Protein 8XO3 (pdb70)

Radius of gyration: 20.04 Å; Cα contacts (8 Å, |Δi|>4): 68; chains: 2; bounding box: 22×19×74 Å

Solvent-accessible surface area: 6460 Å² total; per-residue (Å²): 161,112,88,96,70,74,59,99,54,92,79,39,103,126,38,5,106,102,17,36,84,103,0,96,68,7,80,129,56,0,24,85,37,77,122,92,3,105,83,24,48,95,73,78,126,112,158,212,115,160,144,202,72,119,24,39,107,37,83,32,62,5,123,54,65,75,86,57,3,115,95,48,76,102,52,2,72,94,34,91,186,99

Structure (mmCIF, N/CA/C/O backbone):
data_8XO3
#
_entry.id   8XO3
#
_cell.length_a   32.899
_cell.length_b   32.899
_cell.length_c   124.596
_cell.angle_alpha   90.000
_cell.angle_beta   90.000
_cell.angle_gamma   120.000
#
_symmetry.space_group_name_H-M   'P 3 2 1'
#
loop_
_entity.id
_entity.type
_entity.pdbx_description
1 polymer 'Fusion glycoprotein F1'
2 polymer 'Fusion glycoprotein F1'
3 non-p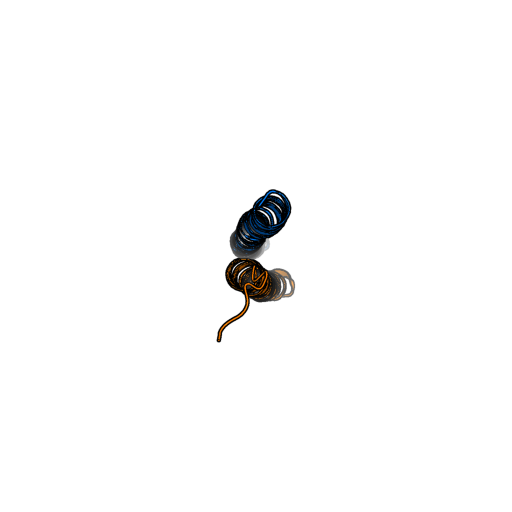olymer 'CALCIUM ION'
4 water water
#
loop_
_atom_site.group_PDB
_atom_site.id
_atom_site.type_symbol
_atom_site.label_atom_id
_atom_site.label_alt_id
_atom_site.label_comp_id
_atom_site.label_asym_id
_atom_site.label_entity_id
_atom_site.label_seq_id
_atom_site.pdbx_PDB_ins_code
_atom_site.Cartn_x
_atom_site.Cartn_y
_atom_site.Cartn_z
_atom_site.occupancy
_atom_site.B_iso_or_equiv
_atom_site.auth_seq_id
_atom_site.auth_comp_id
_atom_site.auth_asym_id
_atom_site.auth_atom_id
_atom_site.pdbx_PDB_model_num
ATOM 4 N N . HIS A 1 2 ? 10.142 7.342 -11.359 1.000 44.478 138 HIS A N 1
ATOM 5 C CA . HIS A 1 2 ? 9.573 6.387 -10.361 1.000 40.251 138 HIS A CA 1
AT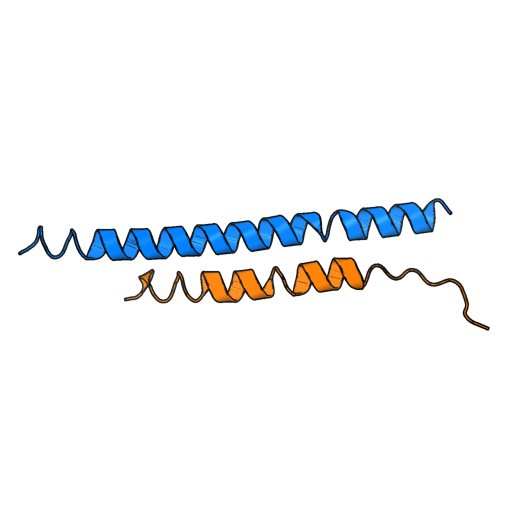OM 6 C C . HIS A 1 2 ? 10.468 6.218 -9.124 1.000 28.723 138 HIS A C 1
ATOM 7 O O . HIS A 1 2 ? 9.934 6.538 -8.054 1.000 27.332 138 HIS A O 1
ATOM 14 N N . GLN A 1 3 ? 11.664 5.622 -9.190 1.000 28.413 139 GLN A N 1
ATOM 15 C CA . GLN A 1 3 ? 12.447 5.357 -7.954 1.000 27.662 139 GLN A CA 1
ATOM 16 C C . GLN A 1 3 ? 12.708 6.692 -7.255 1.000 25.419 139 GLN A C 1
ATOM 17 O O . GLN A 1 3 ? 12.654 6.688 -6.021 1.000 23.144 139 GLN A O 1
ATOM 23 N N . SER A 1 4 ? 12.912 7.805 -7.947 1.000 23.080 140 SER A N 1
ATOM 24 C CA A SER A 1 4 ? 13.195 9.076 -7.247 0.500 21.615 140 SER A CA 1
ATOM 25 C CA B SER A 1 4 ? 13.199 9.085 -7.250 0.500 21.790 140 SER A CA 1
ATOM 26 C C . SER A 1 4 ? 11.932 9.536 -6.525 1.000 19.547 140 SER A C 1
ATOM 27 O O . SER A 1 4 ? 12.062 10.103 -5.410 1.000 20.508 140 SER A O 1
ATOM 32 N N . MET A 1 5 ? 10.748 9.264 -7.060 1.000 20.450 141 MET A N 1
ATOM 33 C CA A MET A 1 5 ? 9.517 9.628 -6.345 0.600 19.320 141 MET A CA 1
ATOM 34 C CA B MET A 1 5 ? 9.474 9.590 -6.370 0.400 19.699 141 MET A CA 1
ATOM 35 C C . MET A 1 5 ? 9.375 8.765 -5.080 1.000 18.765 141 MET A C 1
ATOM 36 O O . MET A 1 5 ? 9.094 9.320 -4.005 1.000 18.026 141 MET A O 1
ATOM 45 N N . LEU A 1 6 ? 9.578 7.465 -5.197 1.000 18.065 142 LEU A N 1
ATOM 46 C CA . LEU A 1 6 ? 9.503 6.588 -4.011 1.000 17.341 142 LEU A CA 1
ATOM 47 C C . LEU A 1 6 ? 10.525 7.010 -2.943 1.000 16.370 142 LEU A C 1
ATOM 48 O O . LEU A 1 6 ? 10.211 6.995 -1.771 1.000 17.143 142 LEU A O 1
ATOM 53 N N . ASN A 1 7 ? 11.681 7.417 -3.396 1.000 16.190 143 ASN A N 1
ATOM 54 C CA . ASN A 1 7 ? 12.723 7.810 -2.452 1.000 16.904 143 ASN A CA 1
ATOM 55 C C . ASN A 1 7 ? 12.304 9.103 -1.776 1.000 16.658 143 ASN A C 1
ATOM 56 O O . ASN A 1 7 ? 12.520 9.244 -0.542 1.000 16.436 143 ASN A O 1
ATOM 61 N N A SER A 1 8 ? 11.705 10.056 -2.497 0.700 16.941 144 SER A N 1
ATOM 62 N N B SER A 1 8 ? 11.751 10.026 -2.554 0.300 16.457 144 SER A N 1
ATOM 63 C CA A SER A 1 8 ? 11.196 11.283 -1.842 0.700 16.766 144 SER A CA 1
ATOM 64 C CA B SER A 1 8 ? 11.271 11.296 -1.990 0.300 16.389 144 SER A CA 1
ATOM 65 C C A SER A 1 8 ? 10.165 10.937 -0.781 0.700 16.221 144 SER A C 1
ATOM 66 C C B SER A 1 8 ? 10.208 11.008 -0.919 0.300 15.461 144 SER A C 1
ATOM 67 O O A SER A 1 8 ? 10.132 11.455 0.339 0.700 16.065 144 SER A O 1
ATOM 68 O O B SER A 1 8 ? 10.336 11.656 0.131 0.300 14.873 144 SER A O 1
ATOM 73 N N . GLN A 1 9 ? 9.307 10.013 -1.110 1.000 16.036 145 GLN A N 1
ATOM 74 C CA . GLN A 1 9 ? 8.253 9.645 -0.157 1.000 16.754 145 GLN A CA 1
ATOM 75 C C . GLN A 1 9 ? 8.874 9.017 1.099 1.000 15.952 145 GLN A C 1
ATOM 76 O O . GLN A 1 9 ? 8.382 9.192 2.212 1.000 16.3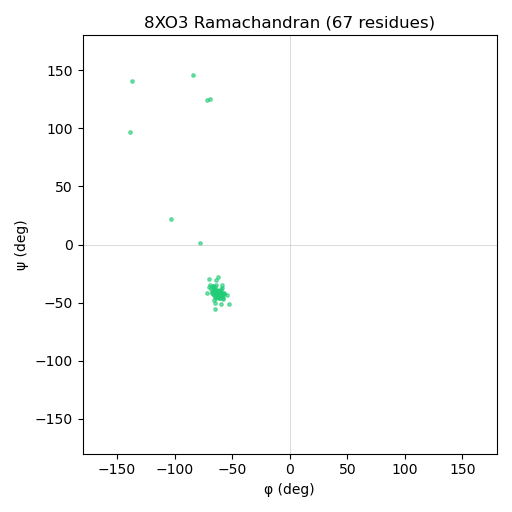92 145 GLN A O 1
ATOM 82 N N . ALA A 1 10 ? 9.860 8.156 0.886 1.000 16.119 146 ALA A N 1
ATOM 83 C CA . ALA A 1 10 ? 10.533 7.475 2.018 1.000 15.183 146 ALA A CA 1
ATOM 84 C C . ALA A 1 10 ? 11.312 8.479 2.874 1.000 15.143 146 ALA A C 1
ATOM 85 O O . ALA A 1 10 ? 11.350 8.325 4.089 1.000 15.392 146 ALA A O 1
ATOM 87 N N . ILE A 1 11 ? 11.890 9.478 2.260 1.000 14.661 147 ILE A N 1
ATOM 88 C CA . ILE A 1 11 ? 12.560 10.557 3.005 1.000 15.139 147 ILE A CA 1
ATOM 89 C C . ILE A 1 11 ? 11.570 11.313 3.850 1.000 15.322 147 ILE A C 1
ATOM 90 O O . ILE A 1 11 ? 11.834 11.601 5.009 1.000 14.777 147 ILE A O 1
ATOM 95 N N . ASP A 1 12 ? 10.365 11.566 3.306 1.000 15.417 148 ASP A N 1
ATOM 96 C CA . ASP A 1 12 ? 9.321 12.258 4.090 1.000 15.527 148 ASP A CA 1
ATOM 97 C C . ASP A 1 12 ? 8.934 11.427 5.292 1.000 15.906 148 ASP A C 1
ATOM 98 O O . ASP A 1 12 ? 8.666 11.944 6.366 1.000 15.684 148 ASP A O 1
ATOM 103 N N . ASN A 1 13 ? 8.845 10.121 5.077 1.000 15.416 149 ASN A N 1
ATOM 104 C CA . ASN A 1 13 ? 8.530 9.181 6.170 1.000 16.313 149 ASN A CA 1
ATOM 105 C C . ASN A 1 13 ? 9.579 9.264 7.282 1.000 14.311 149 ASN A C 1
ATOM 106 O O . ASN A 1 13 ? 9.254 9.370 8.447 1.000 14.691 149 ASN A O 1
ATOM 111 N N . LEU A 1 14 ? 10.843 9.158 6.888 1.000 13.850 150 LEU A N 1
ATOM 112 C CA . LEU A 1 14 ? 11.942 9.223 7.894 1.000 13.913 150 LEU A CA 1
ATOM 113 C C . LEU A 1 14 ? 11.918 10.546 8.626 1.000 13.994 150 LEU A C 1
ATOM 114 O O . LEU A 1 14 ? 12.180 10.570 9.808 1.000 13.836 150 LEU A O 1
ATOM 119 N N . ARG A 1 15 ? 11.690 11.624 7.905 1.000 13.511 151 ARG A N 1
ATOM 120 C CA . ARG A 1 15 ? 11.701 12.951 8.562 1.000 14.825 151 ARG A CA 1
ATOM 121 C C . ARG A 1 15 ? 10.612 13.045 9.619 1.000 13.742 151 ARG A C 1
ATOM 122 O O . ARG A 1 15 ? 10.847 13.513 10.721 1.000 15.074 151 ARG A O 1
ATOM 130 N N . ALA A 1 16 ? 9.429 12.507 9.301 1.000 15.130 152 ALA A N 1
ATOM 131 C CA . ALA A 1 16 ? 8.312 12.541 10.246 1.000 15.863 152 ALA A CA 1
ATOM 132 C C . ALA A 1 16 ? 8.652 11.699 11.453 1.000 14.833 152 ALA A C 1
ATOM 133 O O . ALA A 1 16 ? 8.356 12.067 12.593 1.000 15.630 152 ALA A O 1
ATOM 135 N N . SER A 1 17 ? 9.227 10.533 11.213 1.000 13.840 153 SER A N 1
ATOM 136 C CA . SER A 1 17 ? 9.619 9.653 12.332 1.000 14.834 153 SER A CA 1
ATOM 137 C C . SER A 1 17 ? 10.659 10.351 13.207 1.000 14.013 153 SER A C 1
ATOM 138 O O . SER A 1 17 ? 10.544 10.334 14.431 1.000 14.886 153 SER A O 1
ATOM 141 N N . LEU A 1 18 ? 11.660 10.959 12.597 1.000 13.729 154 LEU A N 1
ATOM 142 C CA . LEU A 1 18 ? 12.732 11.573 13.407 1.000 13.646 154 LEU A CA 1
ATOM 143 C C . LEU A 1 18 ? 12.204 12.749 14.205 1.000 14.032 154 LEU A C 1
ATOM 144 O O . LEU A 1 18 ? 12.594 12.944 15.337 1.000 13.842 154 LEU A O 1
ATOM 149 N N . GLU A 1 19 ? 11.351 13.546 13.602 1.000 14.800 155 GLU A N 1
ATOM 150 C CA . GLU A 1 19 ? 10.732 14.650 14.368 1.000 15.292 155 GLU A CA 1
ATOM 151 C C . GLU A 1 19 ? 9.997 14.123 15.583 1.000 15.457 155 GLU A C 1
ATOM 152 O O . GLU A 1 19 ? 10.064 14.704 16.686 1.000 15.961 155 GLU A O 1
ATOM 158 N N . THR A 1 20 ? 9.270 13.036 15.415 1.000 15.175 156 THR A N 1
ATOM 159 C CA . THR A 1 20 ? 8.508 12.398 16.498 1.000 15.471 156 THR A CA 1
ATOM 160 C C . THR A 1 20 ? 9.448 11.844 17.568 1.000 14.870 156 THR A C 1
ATOM 161 O O . THR A 1 20 ? 9.215 12.004 18.762 1.000 15.183 156 THR A O 1
ATOM 165 N N . THR A 1 21 ? 10.474 11.131 17.123 1.000 13.761 157 THR A N 1
ATOM 166 C CA . THR A 1 21 ? 11.530 10.618 18.017 1.000 13.848 157 THR A CA 1
ATOM 167 C C . THR A 1 21 ? 12.145 11.773 18.852 1.000 13.105 157 THR A C 1
ATOM 168 O O . THR A 1 21 ? 12.298 11.621 20.041 1.000 13.913 157 THR A O 1
ATOM 172 N N . ASN A 1 22 ? 12.413 12.886 18.225 1.000 13.707 158 ASN A N 1
ATOM 173 C CA . ASN A 1 22 ? 12.986 14.005 18.973 1.000 14.276 158 ASN A CA 1
ATOM 174 C C . ASN A 1 22 ? 12.007 14.499 20.032 1.000 14.835 158 ASN A C 1
ATOM 175 O O . ASN A 1 22 ? 12.448 14.879 21.141 1.000 15.398 158 ASN A O 1
ATOM 180 N N . GLN A 1 23 ? 10.707 14.466 19.775 1.000 15.102 159 GLN A N 1
ATOM 181 C CA . GLN A 1 23 ? 9.754 14.863 20.830 1.000 15.715 159 GLN A CA 1
ATOM 182 C C . GLN A 1 23 ? 9.751 13.846 21.945 1.000 16.583 159 GLN A C 1
ATOM 183 O O . GLN A 1 23 ? 9.590 14.184 23.120 1.000 16.512 159 GLN A O 1
ATOM 189 N N . ALA A 1 24 ? 9.919 12.559 21.632 1.000 15.090 160 ALA A N 1
ATOM 190 C CA . ALA A 1 24 ? 9.960 11.526 22.681 1.000 15.771 160 ALA A CA 1
ATOM 191 C C . ALA A 1 24 ? 11.163 11.807 23.601 1.000 14.024 160 ALA A C 1
ATOM 192 O O . ALA A 1 24 ? 11.075 11.634 24.816 1.000 15.509 160 ALA A O 1
ATOM 194 N N . ILE A 1 25 ? 12.288 12.098 22.974 1.000 13.962 161 ILE A N 1
ATOM 195 C CA . ILE A 1 25 ? 13.520 12.363 23.738 1.000 14.543 161 ILE A CA 1
ATOM 196 C C . ILE A 1 25 ? 13.299 13.548 24.689 1.000 14.820 161 ILE A C 1
ATOM 197 O O . ILE A 1 25 ? 13.734 13.524 25.825 1.000 15.194 161 ILE A O 1
ATOM 202 N N . GLU A 1 26 ? 12.684 14.593 24.171 1.000 15.151 162 GLU A N 1
ATOM 203 C CA . GLU A 1 26 ? 12.417 15.768 25.019 1.000 16.690 162 GLU A CA 1
ATOM 204 C C . GLU A 1 26 ? 11.548 15.412 26.196 1.000 17.011 162 GLU A C 1
ATOM 205 O O . GLU A 1 26 ? 11.804 15.920 27.322 1.000 17.577 162 GLU A O 1
ATOM 211 N N . ALA A 1 27 ? 10.586 14.554 26.017 1.000 15.639 163 ALA A N 1
ATOM 212 C CA . ALA A 1 27 ? 9.758 14.129 27.155 1.000 16.531 163 ALA A CA 1
ATOM 213 C C . ALA A 1 27 ? 10.599 13.397 28.202 1.000 16.106 163 ALA A C 1
ATOM 214 O O . ALA A 1 27 ? 10.405 13.595 29.402 1.000 16.715 163 ALA A O 1
ATOM 216 N N . ILE A 1 28 ? 11.496 12.511 27.762 1.000 15.122 164 ILE A N 1
ATOM 217 C CA . ILE A 1 28 ? 12.400 11.812 28.704 1.000 15.333 164 ILE A CA 1
ATOM 218 C C . ILE A 1 28 ? 13.338 12.796 29.381 1.000 14.661 164 ILE A C 1
ATOM 219 O O . ILE A 1 28 ? 13.614 12.627 30.573 1.000 16.270 164 ILE A O 1
ATOM 224 N N . ARG A 1 29 ? 13.780 13.791 28.669 1.000 15.538 165 ARG A N 1
ATOM 225 C CA . ARG A 1 29 ? 14.683 14.799 29.262 1.000 16.425 165 ARG A CA 1
ATOM 226 C C . ARG A 1 29 ? 13.926 15.521 30.368 1.000 16.628 165 ARG A C 1
ATOM 227 O O . ARG A 1 29 ? 14.475 15.719 31.485 1.000 17.461 165 ARG A O 1
ATOM 235 N N . GLN A 1 30 ? 12.686 15.889 30.134 1.000 16.236 166 GLN A N 1
ATOM 236 C CA . GLN A 1 30 ? 11.863 16.559 31.163 1.000 17.124 166 GLN A CA 1
ATOM 237 C C . GLN A 1 30 ? 11.559 15.609 32.321 1.000 17.685 166 GLN A C 1
ATOM 238 O O . GLN A 1 30 ? 11.538 16.073 33.503 1.000 18.450 166 GLN A O 1
ATOM 244 N N . ALA A 1 31 ? 11.322 14.336 32.089 1.000 17.608 167 ALA A N 1
ATOM 245 C CA . ALA A 1 31 ? 11.152 13.355 33.165 1.000 16.658 167 ALA A CA 1
ATOM 246 C C . ALA A 1 31 ? 12.397 13.392 34.023 1.000 17.145 167 ALA A C 1
ATOM 247 O O . ALA A 1 31 ? 12.297 13.335 35.258 1.000 17.831 167 ALA A O 1
ATOM 249 N N . GLY A 1 32 ? 13.571 13.471 33.432 1.000 16.248 168 GLY A N 1
ATOM 250 C CA . GLY A 1 32 ? 14.831 13.511 34.168 1.000 17.399 168 GLY A CA 1
ATOM 251 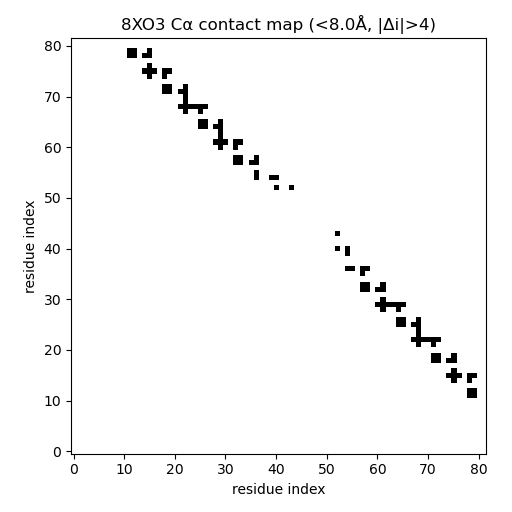C C . GLY A 1 32 ? 14.911 14.741 35.041 1.000 18.233 168 GLY A C 1
ATOM 252 O O . GLY A 1 32 ? 15.371 14.622 36.189 1.000 17.694 168 GLY A O 1
ATOM 253 N N . GLN A 1 33 ? 14.490 15.889 34.559 1.000 17.869 169 GLN A N 1
ATOM 254 C CA . GLN A 1 33 ? 14.476 17.107 35.389 1.000 19.073 169 GLN A CA 1
ATOM 255 C C . GLN A 1 33 ? 13.576 16.902 36.605 1.000 19.230 169 GLN A C 1
ATOM 256 O O . GLN A 1 33 ? 13.951 17.331 37.712 1.000 19.627 169 GLN A O 1
ATOM 262 N N . GLU A 1 34 ? 12.451 16.256 36.448 1.000 18.715 170 GLU A N 1
ATOM 263 C CA . GLU A 1 34 ? 11.499 16.020 37.556 1.000 19.211 170 GLU A CA 1
ATOM 264 C C . GLU A 1 34 ? 12.079 15.024 38.544 1.000 19.390 170 GLU A C 1
ATOM 265 O O . GLU A 1 34 ? 11.880 15.177 39.775 1.000 20.338 170 GLU A O 1
ATOM 271 N N . MET A 1 35 ? 12.802 14.018 38.073 1.000 19.036 171 MET A N 1
ATOM 272 C CA A MET A 1 35 ? 13.467 13.062 38.973 0.800 18.826 171 MET A CA 1
ATOM 273 C CA B MET A 1 35 ? 13.540 13.034 38.907 0.200 19.895 171 MET A CA 1
ATOM 274 C C . MET A 1 35 ? 14.546 13.783 39.780 1.000 18.821 171 MET A C 1
ATOM 275 O O . MET A 1 35 ? 14.641 13.495 41.014 1.000 19.592 171 MET A O 1
ATOM 284 N N . ILE A 1 36 ? 15.283 14.692 39.175 1.000 18.522 172 ILE A N 1
ATOM 285 C CA . ILE A 1 36 ? 16.310 15.466 39.917 1.000 20.472 172 ILE A CA 1
ATOM 286 C C . ILE A 1 36 ? 15.618 16.266 41.016 1.000 20.651 172 ILE A C 1
ATOM 287 O O . ILE A 1 36 ? 16.107 16.289 42.191 1.000 21.125 172 ILE A O 1
ATOM 292 N N . LEU A 1 37 ? 14.494 16.877 40.728 1.000 20.154 173 LEU A N 1
ATOM 293 C CA . LEU A 1 37 ? 13.741 17.641 41.757 1.000 21.479 173 LEU A CA 1
ATOM 294 C C . LEU A 1 37 ? 13.268 16.728 42.876 1.000 21.872 173 LEU A C 1
ATOM 295 O O . LEU A 1 37 ? 13.311 17.154 44.059 1.000 23.571 173 LEU A O 1
ATOM 300 N N . ALA A 1 38 ? 12.810 15.526 42.609 1.000 19.883 174 ALA A N 1
ATOM 301 C CA . ALA A 1 38 ? 12.397 14.564 43.640 1.000 21.757 174 ALA A CA 1
ATOM 302 C C . ALA A 1 38 ? 13.581 14.202 44.522 1.000 22.329 174 ALA A C 1
ATOM 303 O O . ALA A 1 38 ? 13.439 14.232 45.785 1.000 22.862 174 ALA A O 1
ATOM 305 N N . VAL A 1 39 ? 14.747 13.934 43.961 1.000 21.288 175 VAL A N 1
ATOM 306 C CA . VAL A 1 39 ? 15.928 13.556 44.774 1.000 21.074 175 VAL A CA 1
ATOM 307 C C . VAL A 1 39 ? 16.351 14.777 45.574 1.000 22.170 175 VAL A C 1
ATOM 308 O O . VAL A 1 39 ? 16.618 14.594 46.784 1.000 23.478 175 VAL A O 1
ATOM 312 N N . GLN A 1 40 ? 16.287 15.964 45.039 1.000 22.720 176 GLN A N 1
ATOM 313 C CA . GLN A 1 40 ? 16.612 17.184 45.828 1.000 26.166 176 GLN A CA 1
ATOM 314 C C . GLN A 1 40 ? 15.649 17.294 47.017 1.000 25.793 176 GLN A C 1
ATOM 315 O O . GLN A 1 40 ? 16.136 17.657 48.148 1.000 26.731 176 GLN A O 1
ATOM 321 N N . GLY A 1 41 ? 14.362 17.008 46.843 1.000 24.171 177 GLY A N 1
ATOM 322 C CA . GLY A 1 41 ? 13.324 17.034 47.893 1.000 27.188 177 GLY A CA 1
ATOM 323 C C . GLY A 1 41 ? 13.611 16.017 48.970 1.000 28.420 177 GLY A C 1
ATOM 324 O O . GLY A 1 41 ? 13.437 16.380 50.175 1.000 27.802 177 GLY A O 1
ATOM 325 N N . VAL A 1 42 ? 14.088 14.824 48.639 1.000 27.330 178 VAL A N 1
ATOM 326 C CA . VAL A 1 42 ? 14.484 13.798 49.634 1.000 26.737 178 VAL A CA 1
ATOM 327 C C . VAL A 1 42 ? 15.676 14.311 50.439 1.000 29.253 178 VAL A C 1
ATOM 328 O O . VAL A 1 42 ? 15.617 14.240 51.687 1.000 30.525 178 VAL A O 1
ATOM 332 N N . GLN A 1 43 ? 16.726 14.796 49.798 1.000 25.115 179 GLN A N 1
ATOM 333 C CA . GLN A 1 43 ? 17.884 15.436 50.461 1.000 26.835 179 GLN A CA 1
ATOM 334 C C . GLN A 1 43 ? 17.408 16.552 51.400 1.000 30.530 179 GLN A C 1
ATOM 335 O O . GLN A 1 43 ? 17.869 16.528 52.577 1.000 30.739 179 GLN A O 1
ATOM 341 N N . ASP A 1 44 ? 16.569 17.493 50.956 1.000 27.848 180 ASP A N 1
ATOM 342 C CA . ASP A 1 44 ? 16.128 18.620 51.826 1.000 33.937 180 ASP A CA 1
ATOM 343 C C . ASP A 1 44 ? 15.404 18.060 53.062 1.000 39.159 180 ASP A C 1
ATOM 344 O O . ASP A 1 44 ? 15.687 18.556 54.186 1.000 38.266 180 ASP A O 1
ATOM 349 N N . TYR A 1 45 ? 14.522 17.069 52.906 1.000 35.141 181 TYR A N 1
ATOM 350 C CA . TYR A 1 45 ? 13.756 16.456 54.023 1.000 35.437 181 TYR A CA 1
ATOM 351 C C . TYR A 1 45 ? 14.731 15.839 55.033 1.000 40.566 181 TYR A C 1
ATOM 352 O O . TYR A 1 45 ? 14.507 15.984 56.259 1.000 38.423 181 TYR A O 1
ATOM 361 N N . ILE A 1 46 ? 15.787 15.178 54.556 1.000 34.691 182 ILE A N 1
ATOM 362 C CA . ILE A 1 46 ? 16.817 14.518 55.414 1.000 38.906 182 ILE A CA 1
ATOM 363 C C . ILE A 1 46 ? 17.616 15.584 56.169 1.000 39.260 182 ILE A C 1
ATOM 364 O O . ILE A 1 46 ? 17.849 15.372 57.375 1.000 45.754 182 ILE A O 1
ATOM 369 N N . ASN A 1 47 ? 17.970 16.705 55.540 1.000 37.365 183 ASN A N 1
ATOM 370 C CA . ASN A 1 47 ? 18.817 17.754 56.170 1.000 37.819 183 ASN A CA 1
ATOM 371 C C . ASN A 1 47 ? 17.972 18.602 57.127 1.000 41.775 183 ASN A C 1
ATOM 372 O O . ASN A 1 47 ? 18.544 19.532 57.734 1.000 43.279 183 ASN A O 1
ATOM 377 N N . ASN A 1 48 ? 16.685 18.289 57.285 1.000 48.323 184 ASN A N 1
ATOM 378 C CA . ASN A 1 48 ? 15.765 19.053 58.172 1.000 51.598 184 ASN A CA 1
ATOM 379 C C . ASN A 1 48 ? 15.207 18.135 59.269 1.000 49.897 184 ASN A C 1
ATOM 380 O O . ASN A 1 48 ? 15.464 16.906 59.232 1.000 49.220 184 ASN A O 1
ATOM 389 N N . ILE B 2 2 ? -4.181 15.093 64.207 1.000 40.737 452 ILE B N 1
ATOM 390 C CA A ILE B 2 2 ? -2.996 15.973 63.950 0.500 40.894 452 ILE B CA 1
ATOM 391 C CA B ILE B 2 2 ? -3.052 16.017 63.888 0.500 41.813 452 ILE B CA 1
ATOM 392 C C . ILE B 2 2 ? -2.208 15.398 62.770 1.000 40.543 452 ILE B C 1
ATOM 393 O O . ILE B 2 2 ? -1.821 14.220 62.881 1.000 41.197 452 ILE B O 1
ATOM 402 N N . SER B 2 3 ? -1.950 16.194 61.732 1.000 41.260 453 SER B N 1
ATOM 403 C CA . SER B 2 3 ? -1.091 15.764 60.609 1.000 42.681 453 SER B CA 1
ATOM 404 C C . SER B 2 3 ? 0.343 15.668 61.147 1.000 39.491 453 SER B C 1
ATOM 405 O O . SER B 2 3 ? 0.824 16.635 61.771 1.000 40.230 453 SER B O 1
ATOM 408 N N . LEU B 2 4 ? 0.971 14.503 60.983 1.000 38.296 454 LEU B N 1
ATOM 409 C CA . LEU B 2 4 ? 2.432 14.321 61.194 1.000 37.697 454 LEU B CA 1
ATOM 410 C C . LEU B 2 4 ? 3.174 14.740 59.908 1.000 35.393 454 LEU B C 1
ATOM 411 O O . LEU B 2 4 ? 2.608 14.582 58.811 1.000 34.605 454 LEU B O 1
ATOM 416 N N . GLU B 2 5 ? 4.366 15.314 60.065 1.000 30.731 455 GLU B N 1
ATOM 417 C CA A GLU B 2 5 ? 5.344 15.559 58.968 0.500 35.842 455 GLU B CA 1
ATOM 418 C CA B GLU B 2 5 ? 5.321 15.566 58.952 0.500 34.818 455 GLU B CA 1
ATOM 419 C C . GLU B 2 5 ? 5.613 14.232 58.243 1.000 34.174 455 GLU B C 1
ATOM 420 O O . GLU B 2 5 ? 5.882 13.233 58.937 1.000 36.057 455 GLU B O 1
ATOM 431 N N . ARG B 2 6 ? 5.531 14.233 56.901 1.000 35.642 456 ARG B N 1
ATOM 432 C CA . ARG B 2 6 ? 5.730 13.042 56.022 1.000 35.650 456 ARG B CA 1
ATOM 433 C C . ARG B 2 6 ? 6.577 13.499 54.825 1.000 34.354 456 ARG B C 1
ATOM 434 O O . ARG B 2 6 ? 6.434 14.660 54.435 1.000 30.955 456 ARG B O 1
ATOM 442 N N . LEU B 2 7 ? 7.521 12.677 54.346 1.000 31.199 457 LEU B N 1
ATOM 443 C CA . LEU B 2 7 ? 8.218 12.925 53.046 1.000 30.290 457 LEU B CA 1
ATOM 444 C C . LEU B 2 7 ? 7.218 12.639 51.918 1.000 28.436 457 LEU B C 1
ATOM 445 O O . LEU B 2 7 ? 6.645 11.557 51.871 1.000 27.718 457 LEU B O 1
ATOM 450 N N . ASP B 2 8 ? 6.996 13.610 51.045 1.000 30.912 458 ASP B N 1
ATOM 451 C CA . ASP B 2 8 ? 6.137 13.416 49.850 1.000 31.104 458 ASP B CA 1
ATOM 452 C C . ASP B 2 8 ? 6.790 14.106 48.645 1.000 28.869 458 ASP B C 1
ATOM 453 O O . ASP B 2 8 ? 6.653 15.310 48.476 1.000 27.707 458 ASP B O 1
ATOM 458 N N . VAL B 2 9 ? 7.517 13.334 47.824 1.000 26.320 459 VAL B N 1
ATOM 459 C CA . VAL B 2 9 ? 8.048 13.843 46.524 1.000 25.987 459 VAL B CA 1
ATOM 460 C C . VAL B 2 9 ? 7.169 13.276 45.411 1.000 23.643 459 VAL B C 1
ATOM 461 O O . VAL B 2 9 ? 7.622 13.236 44.234 1.000 23.297 459 VAL B O 1
ATOM 465 N N . GLY B 2 10 ? 5.939 12.885 45.728 1.000 25.757 460 GLY B N 1
ATOM 466 C CA . GLY B 2 10 ? 4.980 12.287 44.794 1.000 25.722 460 GLY B CA 1
ATOM 467 C C . GLY B 2 10 ? 4.617 13.220 43.665 1.000 25.289 460 GLY B C 1
ATOM 468 O O . GLY B 2 10 ? 4.303 12.718 42.550 1.000 26.182 460 GLY B O 1
ATOM 469 N N . THR B 2 11 ? 4.656 14.534 43.836 1.000 23.522 461 THR B N 1
ATOM 470 C CA . THR B 2 11 ? 4.337 15.459 42.736 1.000 23.058 461 THR B CA 1
ATOM 471 C C . THR B 2 11 ? 5.407 15.295 41.650 1.000 22.134 461 THR B C 1
ATOM 472 O O . THR B 2 11 ? 5.070 15.131 40.451 1.000 23.478 461 THR B O 1
ATOM 476 N N . ASN B 2 12 ? 6.662 15.456 42.017 1.000 22.559 462 ASN B N 1
ATOM 477 C CA . ASN B 2 12 ? 7.759 15.394 41.022 1.000 22.262 462 ASN B CA 1
ATOM 478 C C . ASN B 2 12 ? 7.797 13.978 40.463 1.000 20.939 462 ASN B C 1
ATOM 479 O O . ASN B 2 12 ? 8.003 13.850 39.215 1.000 21.633 462 ASN B O 1
ATOM 484 N N . LEU B 2 13 ? 7.715 12.940 41.269 1.000 20.810 463 LEU B N 1
ATOM 485 C CA . LEU B 2 13 ? 7.736 11.556 40.741 1.000 21.837 463 LEU B CA 1
ATOM 486 C C . LEU B 2 13 ? 6.550 11.336 39.815 1.000 22.624 463 LEU B C 1
ATOM 487 O O . LEU B 2 13 ? 6.744 10.743 38.725 1.000 22.985 463 LEU B O 1
ATOM 492 N N . GLY B 2 14 ? 5.375 11.855 40.142 1.000 22.891 464 GLY B N 1
ATOM 493 C CA . GLY B 2 14 ? 4.208 11.687 39.281 1.000 23.107 464 GLY B CA 1
ATOM 494 C C . GLY B 2 14 ? 4.409 12.439 37.973 1.000 20.175 464 GLY B C 1
ATOM 495 O O . GLY B 2 14 ? 3.938 11.973 36.922 1.000 21.972 464 GLY B O 1
ATOM 496 N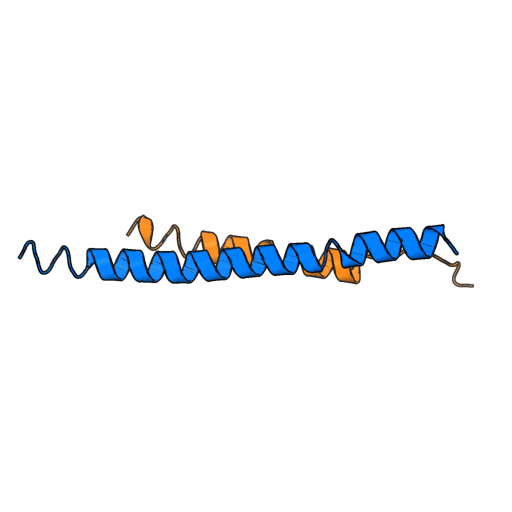 N . ASN B 2 15 ? 5.051 13.582 37.995 1.000 21.498 465 ASN B N 1
ATOM 497 C CA . ASN B 2 15 ? 5.306 14.355 36.760 1.000 21.656 465 ASN B CA 1
ATOM 498 C C . ASN B 2 15 ? 6.275 13.530 35.890 1.000 21.129 465 ASN B C 1
ATOM 499 O O . ASN B 2 15 ? 6.087 13.468 34.683 1.000 21.380 465 ASN B O 1
ATOM 504 N N . ALA B 2 16 ? 7.297 12.943 36.487 1.000 19.114 466 ALA B N 1
ATOM 505 C CA . ALA B 2 16 ? 8.245 12.072 35.754 1.000 19.133 466 ALA B CA 1
ATOM 506 C C . ALA B 2 16 ? 7.503 10.900 35.154 1.000 19.001 466 ALA B C 1
ATOM 507 O O . ALA B 2 16 ? 7.713 10.599 33.949 1.000 18.437 466 ALA B O 1
ATOM 509 N N . ILE B 2 17 ? 6.632 10.240 35.909 1.000 20.133 467 ILE B N 1
ATOM 510 C CA . ILE B 2 17 ? 5.867 9.082 35.402 1.000 20.735 467 ILE B CA 1
ATOM 511 C C . ILE B 2 17 ? 5.026 9.512 34.186 1.000 20.934 467 ILE B C 1
ATOM 512 O O . ILE B 2 17 ? 5.044 8.822 33.124 1.000 20.692 467 ILE B O 1
ATOM 517 N N . ALA B 2 18 ? 4.375 10.661 34.236 1.000 20.814 468 ALA B N 1
ATOM 518 C CA . ALA B 2 18 ? 3.525 11.160 33.135 1.000 20.402 468 ALA B CA 1
ATOM 519 C C . ALA B 2 18 ? 4.394 11.425 31.896 1.000 18.711 468 ALA B C 1
ATOM 520 O O . ALA B 2 18 ? 3.954 11.172 30.770 1.000 20.438 468 ALA B O 1
ATOM 522 N N . LYS B 2 19 ? 5.539 12.087 32.102 1.000 19.008 469 LYS B N 1
ATOM 523 C CA A LYS B 2 19 ? 6.451 12.398 30.966 0.500 18.739 469 LYS B CA 1
ATOM 524 C CA B LYS B 2 19 ? 6.455 12.399 30.969 0.500 18.766 469 LYS B CA 1
ATOM 525 C C . LYS B 2 19 ? 6.978 11.105 30.327 1.000 17.277 469 LYS B C 1
ATOM 526 O O . LYS B 2 19 ? 7.102 11.067 29.098 1.000 17.055 469 LYS B O 1
ATOM 537 N N . LEU B 2 20 ? 7.269 10.102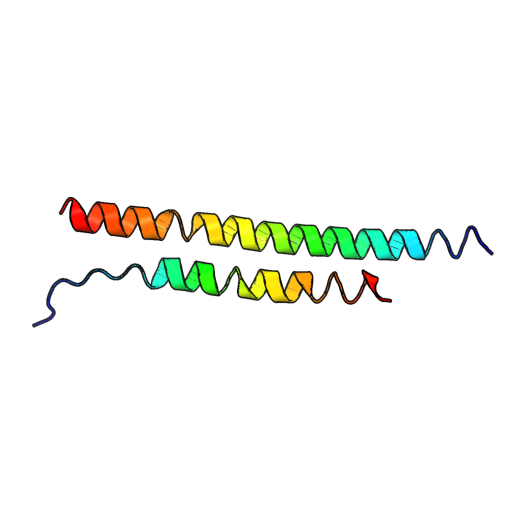 31.096 1.000 17.404 470 LEU B N 1
ATOM 538 C CA . LEU B 2 20 ? 7.779 8.833 30.527 1.000 18.200 470 LEU B CA 1
ATOM 539 C C . LEU B 2 20 ? 6.640 8.147 29.773 1.000 17.849 470 LEU B C 1
ATOM 540 O O . LEU B 2 20 ? 6.894 7.515 28.737 1.000 18.523 470 LEU B O 1
ATOM 545 N N . GLU B 2 21 ? 5.373 8.334 30.181 1.000 18.481 471 GL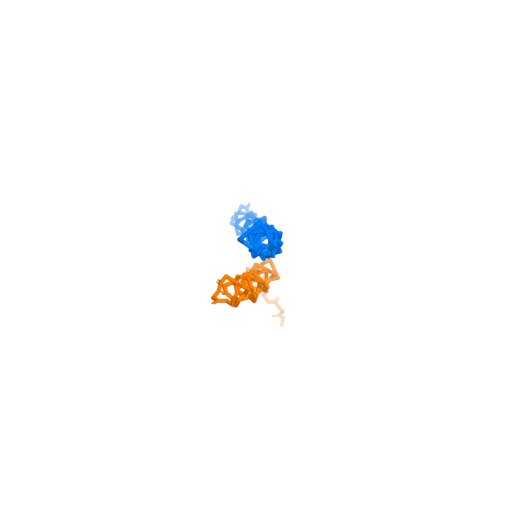U B N 1
ATOM 546 C CA . GLU B 2 21 ? 4.226 7.796 29.408 1.000 19.855 471 GLU B CA 1
ATOM 547 C C . GLU B 2 21 ? 4.079 8.615 28.122 1.000 18.607 471 GLU B C 1
ATOM 548 O O . GLU B 2 21 ? 3.778 8.041 27.032 1.000 20.173 471 GLU B O 1
ATOM 554 N N . ASP B 2 22 ? 4.226 9.924 28.180 1.000 18.529 472 ASP B N 1
ATOM 555 C CA . ASP B 2 22 ? 4.160 10.754 26.967 1.000 18.689 472 ASP B CA 1
ATOM 556 C C . ASP B 2 22 ? 5.238 10.289 25.954 1.000 18.951 472 ASP B C 1
ATOM 557 O O . ASP B 2 22 ? 4.991 10.203 24.724 1.000 19.239 472 ASP B O 1
ATOM 562 N N . ALA B 2 23 ? 6.446 9.990 26.474 1.000 17.259 473 ALA B N 1
ATOM 563 C CA . ALA B 2 23 ? 7.553 9.505 25.626 1.000 16.481 473 ALA B CA 1
ATOM 564 C C . ALA B 2 23 ? 7.187 8.178 24.996 1.000 16.319 473 ALA B C 1
ATOM 565 O O . ALA B 2 23 ? 7.504 7.955 23.819 1.000 17.032 473 ALA B O 1
ATOM 567 N N . LYS B 2 24 ? 6.592 7.279 25.760 1.000 17.439 474 LYS B N 1
ATOM 568 C CA . LYS B 2 24 ? 6.179 5.978 25.206 1.000 18.461 474 LYS B CA 1
ATOM 569 C C . LYS B 2 24 ? 5.204 6.166 24.052 1.000 18.417 474 LYS B C 1
ATOM 570 O O . LYS B 2 24 ? 5.342 5.520 22.997 1.000 19.330 474 LYS B O 1
ATOM 576 N N . GLU B 2 25 ? 4.251 7.069 24.190 1.000 18.785 475 GLU B N 1
ATOM 577 C CA . GLU B 2 25 ? 3.259 7.249 23.106 1.000 19.782 475 GLU B CA 1
ATOM 578 C C . GLU B 2 25 ? 3.963 7.828 21.878 1.000 17.862 475 GLU B C 1
ATOM 579 O O . GLU B 2 25 ? 3.613 7.483 20.728 1.000 18.731 475 GLU B O 1
ATOM 585 N N . LEU B 2 26 ? 4.875 8.797 22.084 1.000 18.106 476 LEU B N 1
ATOM 586 C CA . LEU B 2 26 ? 5.603 9.368 20.937 1.000 17.736 476 LEU B CA 1
ATOM 587 C C . LEU B 2 26 ? 6.510 8.327 20.274 1.000 16.458 476 LEU B C 1
ATOM 588 O O . LEU B 2 26 ? 6.547 8.266 19.048 1.000 17.790 476 LEU B O 1
ATOM 593 N N . LEU B 2 27 ? 7.157 7.466 21.023 1.000 16.672 477 LEU B N 1
ATOM 594 C CA . LEU B 2 27 ? 7.989 6.406 20.429 1.000 17.804 477 LEU B CA 1
ATOM 595 C C . LEU B 2 27 ? 7.094 5.470 19.626 1.000 17.674 477 LEU B C 1
ATOM 596 O O . LEU B 2 27 ? 7.516 4.969 18.555 1.000 18.565 477 LEU B O 1
ATOM 601 N N . GLU B 2 28 ? 5.917 5.145 20.142 1.000 18.661 478 GLU B N 1
ATOM 602 C CA . GLU B 2 28 ? 5.011 4.231 19.414 1.000 19.128 478 GLU B CA 1
ATOM 603 C C . GLU B 2 28 ? 4.629 4.917 18.120 1.000 18.643 478 GLU B C 1
ATOM 604 O O . GLU B 2 28 ? 4.536 4.206 17.085 1.000 20.846 478 GLU B O 1
ATOM 610 N N . SER B 2 29 ? 4.324 6.165 18.113 1.000 17.666 479 SER B N 1
ATOM 611 C CA A SER B 2 29 ? 3.979 6.892 16.880 0.500 19.652 479 SER B CA 1
ATOM 612 C CA B SER B 2 29 ? 3.972 6.882 16.870 0.500 20.288 479 SER B CA 1
ATOM 613 C C . SER B 2 29 ? 5.165 6.856 15.910 1.000 17.670 479 SER B C 1
ATOM 614 O O . SER B 2 29 ? 4.969 6.653 14.730 1.000 19.342 479 SER B O 1
ATOM 619 N N . SER B 2 30 ? 6.381 7.122 16.388 1.000 17.268 480 SER B N 1
ATOM 620 C CA . SER B 2 30 ? 7.586 7.060 15.510 1.000 16.433 480 SER B CA 1
ATOM 621 C C . SER B 2 30 ? 7.726 5.672 14.901 1.000 16.722 480 SER B C 1
ATOM 622 O O . SER B 2 30 ? 7.985 5.553 13.703 1.000 18.084 480 SER B O 1
ATOM 625 N N . ASP B 2 31 ? 7.580 4.640 15.712 1.000 17.716 481 ASP B N 1
ATOM 626 C CA A ASP B 2 31 ? 7.766 3.244 15.222 0.800 20.778 481 ASP B CA 1
ATOM 627 C CA B ASP B 2 31 ? 7.691 3.206 15.304 0.200 20.078 481 ASP B CA 1
ATOM 628 C C . ASP B 2 31 ? 6.648 2.883 14.235 1.000 21.284 481 ASP B C 1
ATOM 629 O O . ASP B 2 31 ? 6.972 2.165 13.248 1.000 21.607 481 ASP B O 1
ATOM 638 N N . GLN B 2 32 ? 5.424 3.379 14.427 1.000 20.752 482 GLN B N 1
ATOM 639 C CA A GLN B 2 32 ? 4.365 3.066 13.446 0.300 20.195 482 GLN B CA 1
ATOM 640 C CA B GLN B 2 32 ? 4.269 3.220 13.483 0.700 21.689 482 GLN B CA 1
ATOM 641 C C . GLN B 2 32 ? 4.731 3.750 12.127 1.000 21.733 482 GLN B C 1
ATOM 642 O O . GLN B 2 32 ? 4.557 3.098 11.072 1.000 23.136 482 GLN B O 1
ATOM 653 N N . ILE B 2 33 ? 5.202 4.998 12.160 1.000 21.338 483 ILE B N 1
ATOM 654 C CA . ILE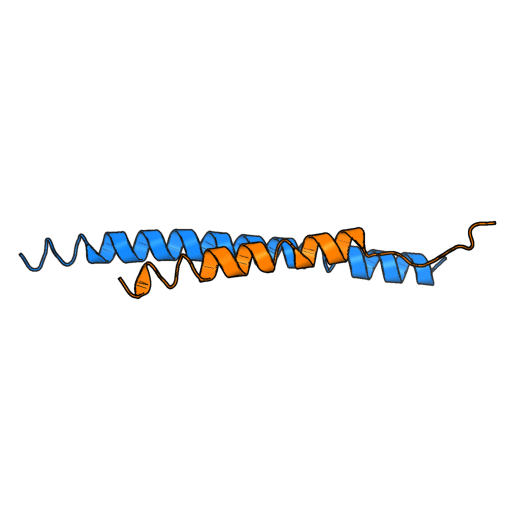 B 2 33 ? 5.649 5.689 10.927 1.000 20.892 483 ILE B CA 1
ATOM 655 C C . ILE B 2 33 ? 6.753 4.827 10.301 1.000 19.755 483 ILE B C 1
ATOM 656 O O . ILE B 2 33 ? 6.627 4.462 9.111 1.000 22.189 483 ILE B O 1
ATOM 661 N N . LEU B 2 34 ? 7.727 4.349 11.031 1.000 19.383 484 LEU B N 1
ATOM 662 C CA . LEU B 2 34 ? 8.851 3.596 10.434 1.000 19.767 484 LEU B CA 1
ATOM 663 C C . LEU B 2 34 ? 8.357 2.317 9.770 1.000 21.516 484 LEU B C 1
ATOM 664 O O . LEU B 2 34 ? 8.832 1.967 8.667 1.000 22.310 484 LEU B O 1
ATOM 669 N N . ARG B 2 35 ? 7.443 1.601 10.426 1.000 21.283 485 ARG B N 1
ATOM 670 C CA . ARG B 2 35 ? 6.952 0.315 9.859 1.000 24.077 485 ARG B CA 1
ATOM 671 C C . ARG B 2 35 ? 6.227 0.577 8.546 1.000 26.306 485 ARG B C 1
ATOM 672 O O . ARG B 2 35 ? 6.248 -0.317 7.660 1.000 30.108 485 ARG B O 1
ATOM 680 N N . SER B 2 36 ? 5.607 1.738 8.401 1.000 24.842 486 SER B N 1
ATOM 681 C CA . SER B 2 36 ? 4.762 2.056 7.223 1.000 29.860 486 SER B CA 1
ATOM 682 C C . SER B 2 36 ? 5.596 2.613 6.061 1.000 30.304 486 SER B C 1
ATOM 683 O O . SER B 2 36 ? 5.003 2.801 4.976 1.000 36.247 486 SER B O 1
#

InterPro domains:
  IPR000776 Precursor fusion glycoprotein F0, Paramyxoviridae [PF00523] (26-510)

Sequence (82 aa):
HQSSMMLNSSQAIDNLRASLETTNQAIEAIRQAGQEMMILAVQGVQDYINNIISLEERLDVGTNLGNAIAKKLEDAKELLESSSDDQQILRS

Secondary structure (DSSP, 8-state):
-HHHHHHHHHHHHHHHHHHHHHHHHHHHHHHHHHHHHHHHHHHHHT-/-PPP----HHHHHHHHHHHHHHHHHHHHHHHHHH-

Foldseek 3Di:
DVVVVVVVVVVVVVVVVVVVVVVVVVVVVVVVVVVVVVVVVVVVVVD/DDDDDDDPPVVVVVVVVVVVVVVVVVVVVVVVVVD

Organism: Measles virus (strain Edmonston) (NCBI:txid11235)

B-factor: mean 26.46, std 10.23, range [12.54, 65.68]